Protein AF-A0A9E0QH16-F1 (afdb_monomer_lite)

Structure (mmCIF, N/CA/C/O backbone):
data_AF-A0A9E0QH16-F1
#
_entry.id   AF-A0A9E0QH16-F1
#
loop_
_atom_site.group_PDB
_atom_site.id
_atom_site.type_symbol
_atom_site.label_atom_id
_atom_site.label_alt_id
_atom_site.label_comp_id
_atom_site.label_asym_id
_atom_site.label_entity_id
_atom_site.label_seq_id
_atom_site.pdbx_PDB_ins_code
_atom_site.Cartn_x
_atom_site.Cartn_y
_atom_site.Cartn_z
_atom_site.occupancy
_atom_site.B_iso_or_equiv
_atom_site.auth_seq_id
_atom_site.auth_comp_id
_atom_site.auth_asym_id
_atom_site.auth_atom_id
_atom_site.pdbx_PDB_model_num
ATOM 1 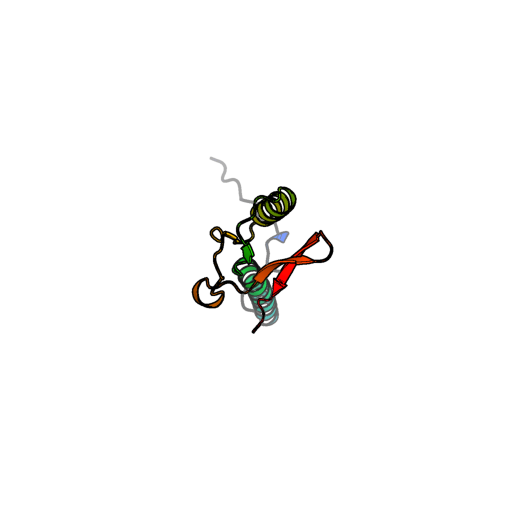N N . MET A 1 1 ? 4.484 6.771 57.429 1.00 39.62 1 MET A N 1
ATOM 2 C CA . MET A 1 1 ? 3.990 6.221 56.143 1.00 39.62 1 MET A CA 1
ATOM 3 C C . MET A 1 1 ? 2.753 7.008 55.699 1.00 39.62 1 MET A C 1
ATOM 5 O O . MET A 1 1 ? 1.636 6.627 56.026 1.00 39.62 1 MET A O 1
ATOM 9 N N . SER A 1 2 ? 2.932 8.158 55.038 1.00 44.12 2 SER A N 1
ATOM 10 C CA . SER A 1 2 ? 1.809 9.008 54.602 1.00 44.12 2 SER A CA 1
ATOM 11 C C . SER A 1 2 ? 1.198 8.452 53.312 1.00 44.12 2 SER A C 1
ATOM 13 O O . SER A 1 2 ? 1.868 8.384 52.280 1.00 44.12 2 SER A O 1
ATOM 15 N N . ARG A 1 3 ? -0.067 8.014 53.370 1.00 56.41 3 ARG A N 1
ATOM 16 C CA . ARG A 1 3 ? -0.838 7.569 52.201 1.00 56.41 3 ARG A CA 1
ATOM 17 C C . ARG A 1 3 ? -1.165 8.794 51.341 1.00 56.41 3 ARG A C 1
ATOM 19 O O . ARG A 1 3 ? -2.153 9.479 51.591 1.00 56.41 3 ARG A O 1
ATOM 26 N N . LYS A 1 4 ? -0.341 9.078 50.328 1.00 53.56 4 LYS A N 1
ATOM 27 C CA . LYS A 1 4 ? -0.650 10.090 49.306 1.00 53.56 4 LYS A CA 1
ATOM 28 C C . LYS A 1 4 ? -1.952 9.688 48.594 1.00 53.56 4 LYS A C 1
ATOM 30 O O . LYS A 1 4 ? -1.975 8.703 47.858 1.00 53.56 4 LYS A O 1
ATOM 35 N N . LYS A 1 5 ? -3.046 10.425 48.832 1.00 58.88 5 LYS A N 1
ATOM 36 C CA . LYS A 1 5 ? -4.290 10.313 48.053 1.00 58.88 5 LYS A CA 1
ATOM 37 C C . LYS A 1 5 ? -3.952 10.630 46.593 1.00 58.88 5 LYS A C 1
ATOM 39 O O . LYS A 1 5 ? -3.499 11.731 46.300 1.00 58.88 5 LYS A O 1
ATOM 44 N N . LYS A 1 6 ? -4.147 9.663 45.689 1.00 58.56 6 LYS A N 1
ATOM 45 C CA . LYS A 1 6 ? -4.077 9.902 44.242 1.00 58.56 6 LYS A CA 1
ATOM 46 C C . LYS A 1 6 ? -5.184 10.895 43.893 1.00 58.56 6 LYS A C 1
ATOM 48 O O . LYS A 1 6 ? -6.360 10.555 44.007 1.00 58.56 6 LYS A O 1
ATOM 53 N N . ILE A 1 7 ? -4.810 12.116 43.526 1.00 58.12 7 ILE A N 1
ATOM 54 C CA . ILE A 1 7 ? -5.737 13.095 42.962 1.00 58.12 7 ILE A CA 1
ATOM 55 C C . ILE A 1 7 ? -6.145 12.517 41.605 1.00 58.12 7 ILE A C 1
ATOM 57 O O . ILE A 1 7 ? -5.331 12.458 40.687 1.00 58.12 7 ILE A O 1
ATOM 61 N N . LYS A 1 8 ? -7.359 11.965 41.515 1.00 56.44 8 LYS A N 1
ATOM 62 C CA . LYS A 1 8 ? -7.960 11.618 40.226 1.00 56.44 8 LYS A CA 1
ATOM 63 C C . LYS A 1 8 ? -8.305 12.937 39.554 1.00 56.44 8 LYS A C 1
ATOM 65 O O . LYS A 1 8 ? -9.086 13.705 40.107 1.00 56.44 8 LYS A O 1
ATOM 70 N N . ASP A 1 9 ? -7.681 13.185 38.413 1.00 56.00 9 ASP A N 1
ATOM 71 C CA . ASP A 1 9 ? -7.952 14.351 37.587 1.00 56.00 9 ASP A CA 1
ATOM 72 C C . ASP A 1 9 ? -9.458 14.384 37.244 1.00 56.00 9 ASP A C 1
ATOM 74 O O . ASP A 1 9 ? -9.979 13.405 36.693 1.00 56.00 9 ASP A O 1
ATOM 78 N N . PRO A 1 10 ? -10.197 15.439 37.635 1.00 55.84 10 PRO A N 1
ATOM 79 C CA . PRO A 1 10 ? -11.637 15.528 37.408 1.00 55.84 10 PRO A CA 1
ATOM 80 C C . PRO A 1 10 ? -11.995 15.601 35.917 1.00 55.84 10 PRO A C 1
ATOM 82 O O . PRO A 1 10 ? -13.135 15.309 35.572 1.00 55.84 10 PRO A O 1
ATOM 85 N N . SER A 1 11 ? -11.032 15.892 35.033 1.00 58.38 11 SER A N 1
ATOM 86 C CA . SER A 1 11 ? -11.214 15.827 33.575 1.00 58.38 11 SER A CA 1
ATOM 87 C C . SER A 1 11 ? -11.361 14.398 33.027 1.00 58.38 11 SER A C 1
ATOM 89 O O . SER A 1 11 ? -11.812 14.213 31.900 1.00 58.38 11 SER A O 1
ATOM 91 N N . ILE A 1 12 ? -11.026 13.377 33.827 1.00 55.75 12 ILE A N 1
ATOM 92 C CA . ILE A 1 12 ? -11.168 11.953 33.478 1.00 55.75 12 ILE A CA 1
ATOM 93 C C . ILE A 1 12 ? -12.514 11.390 33.979 1.00 55.75 12 ILE A C 1
ATOM 95 O O . ILE A 1 12 ? -12.809 10.204 33.810 1.00 55.75 12 ILE A O 1
ATOM 99 N N . GLN A 1 13 ? -13.357 12.210 34.618 1.00 55.38 13 GLN A N 1
ATOM 100 C CA . GLN A 1 13 ? -14.725 11.795 34.911 1.00 55.38 13 GLN A CA 1
ATOM 101 C C . GLN A 1 13 ? -15.531 11.850 33.610 1.00 55.38 13 GLN A C 1
ATOM 103 O O . GLN A 1 13 ? -15.605 12.915 32.995 1.00 55.38 13 GLN A O 1
ATOM 108 N N . PRO A 1 14 ? -16.130 10.735 33.158 1.00 55.47 14 PRO A N 1
ATOM 109 C CA . PRO A 1 14 ? -17.035 10.800 32.025 1.00 55.47 14 PRO A CA 1
ATOM 110 C C . PRO A 1 14 ? -18.165 11.777 32.381 1.00 55.47 14 PRO A C 1
ATOM 112 O O . PRO A 1 14 ? -18.838 11.602 33.396 1.00 55.47 14 PRO A O 1
ATOM 115 N N . MET A 1 15 ? -18.351 12.813 31.552 1.00 57.94 15 MET A N 1
ATOM 116 C CA . MET A 1 15 ? -19.400 13.844 31.697 1.00 57.94 15 MET A CA 1
ATOM 117 C C . MET A 1 15 ? -20.815 13.250 31.773 1.00 57.94 15 MET A C 1
ATOM 119 O O . MET A 1 15 ? -21.755 13.919 32.191 1.00 57.94 15 MET A O 1
ATOM 123 N N . PHE A 1 16 ? -20.959 11.977 31.401 1.00 55.94 16 PHE A N 1
ATOM 124 C CA . PHE A 1 16 ? -22.187 11.213 31.487 1.00 55.94 16 PHE A CA 1
ATOM 125 C C . PHE A 1 16 ? -21.975 9.921 32.288 1.00 55.94 16 PHE A C 1
ATOM 127 O O . PHE A 1 16 ? -20.902 9.312 32.207 1.00 55.94 16 PHE A O 1
ATOM 134 N N . PRO A 1 17 ? -22.990 9.464 33.044 1.00 57.69 17 PRO A N 1
ATOM 135 C CA . PRO A 1 17 ? -22.894 8.222 33.794 1.00 57.69 17 PRO A CA 1
ATOM 136 C C . PRO A 1 17 ? -22.582 7.044 32.866 1.00 57.69 17 PRO A C 1
ATOM 138 O O . PRO A 1 17 ? -23.124 6.931 31.766 1.00 57.69 17 PRO A O 1
ATOM 141 N N . ILE A 1 18 ? -21.700 6.151 33.320 1.00 55.38 18 ILE A N 1
ATOM 142 C CA . ILE A 1 18 ? -21.323 4.937 32.589 1.00 55.38 18 ILE A CA 1
ATOM 143 C C . ILE A 1 18 ? -22.599 4.130 32.315 1.00 55.38 18 ILE A C 1
ATOM 145 O O . ILE A 1 18 ? -23.207 3.600 33.240 1.00 55.38 18 ILE A O 1
ATOM 149 N N . GLY A 1 19 ? -22.998 4.043 31.043 1.00 56.41 19 GLY A N 1
ATOM 150 C CA . GLY A 1 19 ? -24.196 3.317 30.613 1.00 56.41 19 GLY A CA 1
ATOM 151 C C . GLY A 1 19 ? -25.430 4.173 30.313 1.00 56.41 19 GLY A C 1
ATOM 152 O O . GLY A 1 19 ? -26.462 3.581 30.010 1.00 56.41 19 GLY A O 1
ATOM 153 N N . SER A 1 20 ? -25.339 5.509 30.356 1.00 60.44 20 SER A N 1
ATOM 154 C CA . SER A 1 20 ? -26.382 6.394 29.814 1.00 60.44 20 SER A CA 1
ATOM 155 C C . SER A 1 20 ? -26.510 6.252 28.295 1.00 60.44 20 SER A C 1
ATOM 157 O O . SER A 1 20 ? -25.530 5.926 27.621 1.00 60.44 20 SER A O 1
ATOM 159 N N . ASP A 1 21 ? -27.690 6.538 27.744 1.00 61.69 21 ASP A N 1
ATOM 160 C CA . ASP A 1 21 ? -27.934 6.444 26.297 1.00 61.69 21 ASP A CA 1
ATOM 161 C C . ASP A 1 21 ? -27.006 7.379 25.503 1.00 61.69 21 ASP A C 1
ATOM 163 O O . ASP A 1 21 ? -26.347 6.942 24.561 1.00 61.69 21 ASP A O 1
ATOM 167 N N . ALA A 1 22 ? -26.791 8.608 25.990 1.00 59.09 22 ALA A N 1
ATOM 168 C CA . ALA A 1 22 ? -25.806 9.538 25.427 1.00 59.09 22 ALA A CA 1
ATOM 169 C C . ALA A 1 22 ? -24.358 8.996 25.471 1.00 59.09 22 ALA A C 1
ATOM 171 O O . ALA A 1 22 ? -23.586 9.199 24.536 1.00 59.09 22 ALA A O 1
ATOM 172 N N . GLY A 1 23 ? -23.979 8.268 26.529 1.00 62.12 23 GLY A N 1
ATOM 173 C CA . GLY A 1 23 ? -22.664 7.628 26.638 1.00 62.12 23 GLY A CA 1
ATOM 174 C C . GLY A 1 23 ? -22.517 6.353 25.794 1.00 62.12 23 GLY A C 1
ATOM 175 O O . GLY A 1 23 ? -21.392 5.954 25.481 1.00 62.12 23 GLY A O 1
ATOM 176 N N . ARG A 1 24 ? -23.625 5.697 25.422 1.00 61.78 24 ARG A N 1
ATOM 177 C CA . ARG A 1 24 ? -23.639 4.559 24.486 1.00 61.78 24 ARG A CA 1
ATOM 178 C C . ARG A 1 24 ? -23.483 5.034 23.047 1.00 61.78 24 ARG A C 1
ATOM 180 O O . ARG A 1 24 ? -22.603 4.526 22.359 1.00 61.78 24 ARG A O 1
ATOM 187 N N . GLU A 1 25 ? -24.232 6.056 22.641 1.00 62.88 25 GLU A N 1
ATOM 188 C CA . GLU A 1 25 ? -24.127 6.640 21.298 1.00 62.88 25 GLU A CA 1
ATOM 189 C C . GLU A 1 25 ? -22.727 7.198 21.008 1.00 62.88 25 GLU A C 1
ATOM 191 O O . GLU A 1 25 ? -22.183 6.989 19.924 1.00 62.88 25 GLU A O 1
ATOM 196 N N . ASP A 1 26 ? -22.108 7.884 21.975 1.00 71.25 26 ASP A N 1
ATOM 197 C CA . ASP A 1 26 ? -20.749 8.415 21.813 1.00 71.25 26 ASP A CA 1
ATOM 198 C C . ASP A 1 26 ? -19.713 7.284 21.671 1.00 71.25 26 ASP A C 1
ATOM 200 O O . ASP A 1 26 ? -18.832 7.318 20.810 1.00 71.25 26 ASP A O 1
ATOM 204 N N . ARG A 1 27 ? -19.880 6.196 22.436 1.00 75.56 27 ARG A N 1
ATOM 205 C CA . ARG A 1 27 ? -19.049 4.989 22.307 1.00 75.56 27 ARG A CA 1
ATOM 206 C C . ARG A 1 27 ? -19.229 4.281 20.971 1.00 75.56 27 ARG A C 1
ATOM 208 O O . ARG A 1 27 ? -18.242 3.791 20.425 1.00 75.56 27 ARG A O 1
ATOM 215 N N . GLU A 1 28 ? -20.447 4.201 20.452 1.00 81.69 28 GLU A N 1
ATOM 216 C CA . GLU A 1 28 ? -20.725 3.613 19.140 1.00 81.69 28 GLU A CA 1
ATOM 217 C C . GLU A 1 28 ? -20.107 4.445 18.016 1.00 81.69 28 GLU A C 1
ATOM 219 O O . GLU A 1 28 ? -19.421 3.892 17.157 1.00 81.69 28 GLU A O 1
ATOM 224 N N . LYS A 1 29 ? -20.237 5.777 18.072 1.00 81.38 29 LYS A N 1
ATOM 225 C CA . LYS A 1 29 ? -19.587 6.696 17.122 1.00 81.38 29 LYS A CA 1
ATOM 226 C C . LYS A 1 29 ? -18.065 6.566 17.156 1.00 81.38 29 LYS A C 1
ATOM 228 O O . LYS A 1 29 ? -17.431 6.498 16.102 1.00 81.38 29 LYS A O 1
ATOM 233 N N . LEU A 1 30 ? -17.472 6.487 18.349 1.00 76.31 30 LEU A N 1
ATOM 234 C CA . LEU A 1 30 ? -16.033 6.268 18.513 1.00 76.31 30 LEU A CA 1
ATOM 235 C C . LEU A 1 30 ? -15.593 4.912 17.948 1.00 76.31 30 LEU A C 1
ATOM 237 O O . LEU A 1 30 ? -14.604 4.854 17.222 1.00 76.31 30 LEU A O 1
ATOM 241 N N . ARG A 1 31 ? -16.337 3.832 18.224 1.00 82.44 31 ARG A N 1
ATOM 242 C CA . ARG A 1 31 ? -16.054 2.498 17.668 1.00 82.44 31 ARG A CA 1
ATOM 243 C C . ARG A 1 31 ? -16.136 2.482 16.148 1.00 82.44 31 ARG A C 1
ATOM 245 O O . ARG A 1 31 ? -15.209 1.990 15.520 1.00 82.44 31 ARG A O 1
ATOM 252 N N . ALA A 1 32 ? -17.184 3.062 15.567 1.00 85.06 32 ALA A N 1
ATOM 253 C CA . ALA A 1 32 ? -17.339 3.151 14.118 1.00 85.06 32 ALA A CA 1
ATOM 254 C C . ALA A 1 32 ? -16.195 3.950 13.475 1.00 85.06 32 ALA A C 1
ATOM 256 O O . ALA A 1 32 ? -15.709 3.599 12.403 1.00 85.06 32 ALA A O 1
ATOM 257 N N . ARG A 1 33 ? -15.719 5.012 14.139 1.00 78.81 33 ARG A N 1
ATOM 258 C CA . ARG A 1 33 ? -14.556 5.778 13.677 1.00 78.81 33 ARG A CA 1
ATOM 259 C C . ARG A 1 33 ? -13.269 4.952 13.712 1.00 78.81 33 ARG A C 1
ATOM 261 O O . ARG A 1 33 ? -12.508 5.019 12.756 1.00 78.81 33 ARG A O 1
ATOM 268 N N . ILE A 1 34 ? -13.034 4.194 14.785 1.00 79.50 34 ILE A N 1
ATOM 269 C CA . ILE A 1 34 ? -11.866 3.305 14.905 1.00 79.50 34 ILE A CA 1
ATOM 270 C C . ILE A 1 34 ? -11.925 2.207 13.840 1.00 79.50 34 ILE A C 1
ATOM 272 O O . ILE A 1 34 ? -10.948 2.020 13.129 1.00 79.50 34 ILE A O 1
ATOM 276 N N . GLN A 1 35 ? -13.082 1.565 13.657 1.00 83.94 35 GLN A N 1
ATOM 277 C CA . GLN A 1 35 ? -13.272 0.531 12.636 1.00 83.94 35 GLN A CA 1
ATOM 278 C C . GLN A 1 35 ? -12.958 1.041 11.231 1.00 83.94 35 GLN A C 1
ATOM 280 O O . GLN A 1 35 ? -12.217 0.385 10.514 1.00 83.94 35 GLN A O 1
ATOM 285 N N . LYS A 1 36 ? -13.431 2.238 10.862 1.00 82.94 36 LYS A N 1
ATOM 286 C CA . LYS A 1 36 ? -13.089 2.844 9.564 1.00 82.94 36 LYS A CA 1
ATOM 287 C C . LYS A 1 36 ? -11.585 3.063 9.392 1.00 82.94 36 LYS A C 1
ATOM 289 O O . LYS A 1 36 ? -11.044 2.810 8.324 1.00 82.94 36 LYS A O 1
ATOM 294 N N . ILE A 1 37 ? -10.903 3.523 10.442 1.00 79.12 37 ILE A N 1
ATOM 295 C CA . ILE A 1 37 ? -9.447 3.723 10.407 1.00 79.12 37 ILE A CA 1
ATOM 296 C C . ILE A 1 37 ? -8.725 2.379 10.248 1.00 79.12 37 ILE A C 1
ATOM 298 O O . ILE A 1 37 ? -7.784 2.283 9.461 1.00 79.12 37 ILE A O 1
ATOM 302 N N . ASP A 1 38 ? -9.169 1.352 10.971 1.00 79.25 38 ASP A N 1
ATOM 303 C CA . ASP A 1 38 ? -8.603 0.006 10.887 1.00 79.25 38 ASP A CA 1
ATOM 304 C C . ASP A 1 38 ? -8.841 -0.609 9.499 1.00 79.25 38 ASP A C 1
ATOM 306 O O . ASP A 1 38 ? -7.924 -1.194 8.922 1.00 79.25 38 ASP A O 1
ATOM 310 N N . GLU A 1 39 ? -10.029 -0.420 8.921 1.00 80.12 39 GLU A N 1
ATOM 311 C CA . GLU A 1 39 ? -10.357 -0.823 7.550 1.00 80.12 39 GLU A CA 1
ATOM 312 C C . GLU A 1 39 ? -9.411 -0.153 6.543 1.00 80.12 39 GLU A C 1
ATOM 314 O O . GLU A 1 39 ? -8.741 -0.851 5.778 1.00 80.12 39 GLU A O 1
ATOM 319 N N . ASP A 1 40 ? -9.250 1.171 6.604 1.00 75.94 40 ASP A N 1
ATOM 320 C CA . ASP A 1 40 ? -8.357 1.937 5.720 1.00 75.94 40 ASP A CA 1
ATOM 321 C C . ASP A 1 40 ? -6.866 1.585 5.891 1.00 75.94 40 ASP A C 1
ATOM 323 O O . ASP A 1 40 ? -6.056 1.757 4.969 1.00 75.94 40 ASP A O 1
ATOM 327 N N . ALA A 1 41 ? -6.465 1.136 7.082 1.00 74.44 41 ALA A N 1
ATOM 328 C CA . ALA A 1 41 ? -5.109 0.671 7.368 1.00 74.44 41 ALA A CA 1
ATOM 329 C C . ALA A 1 41 ? -4.880 -0.781 6.912 1.00 74.44 41 ALA A C 1
ATOM 331 O O . ALA A 1 41 ? -3.768 -1.143 6.521 1.00 74.44 41 ALA A O 1
ATOM 332 N N . SER A 1 42 ? -5.926 -1.610 6.936 1.00 81.38 42 SER A N 1
ATOM 333 C CA . SER A 1 42 ? -5.865 -3.020 6.540 1.00 81.38 42 SER A CA 1
ATOM 334 C C . SER A 1 42 ? -5.735 -3.223 5.028 1.00 81.38 42 SER A C 1
ATOM 336 O O . SER A 1 42 ? -5.218 -4.256 4.594 1.00 81.38 42 SER A O 1
ATOM 338 N N . GLN A 1 43 ? -6.145 -2.233 4.228 1.00 85.81 43 GLN A N 1
ATOM 339 C CA . GLN A 1 43 ? -6.055 -2.275 2.770 1.00 85.81 43 GLN A CA 1
ATOM 340 C C . GLN A 1 43 ? -4.608 -2.475 2.305 1.00 85.81 43 GLN A C 1
ATOM 342 O O . GLN A 1 43 ? -3.690 -1.743 2.690 1.00 85.81 43 GLN A O 1
ATOM 347 N N . LYS A 1 44 ? -4.411 -3.480 1.449 1.00 90.44 44 LYS A N 1
ATOM 348 C CA . LYS A 1 44 ? -3.115 -3.795 0.847 1.00 90.44 44 LYS A CA 1
ATOM 349 C C . LYS A 1 44 ? -2.981 -3.104 -0.503 1.00 90.44 44 LYS A C 1
ATOM 351 O O . LYS A 1 44 ? -3.879 -3.184 -1.342 1.00 90.44 44 LYS A O 1
ATOM 356 N N . ILE A 1 45 ? -1.832 -2.468 -0.703 1.00 92.19 45 ILE A N 1
ATOM 357 C CA . ILE A 1 45 ? -1.452 -1.807 -1.948 1.00 92.19 45 ILE A CA 1
ATOM 358 C C . ILE A 1 45 ? -0.462 -2.704 -2.685 1.00 92.19 45 ILE A C 1
ATOM 360 O O . ILE A 1 45 ? 0.616 -3.004 -2.166 1.00 92.19 45 ILE A O 1
ATOM 364 N N . PHE A 1 46 ? -0.797 -3.110 -3.903 1.00 93.62 46 PHE A N 1
ATOM 365 C CA . PHE A 1 46 ? 0.150 -3.777 -4.784 1.00 93.62 46 PHE A CA 1
ATOM 366 C C . PHE A 1 46 ? 1.098 -2.757 -5.417 1.00 93.62 46 PHE A C 1
ATOM 368 O O . PHE A 1 46 ? 0.665 -1.744 -5.961 1.00 93.62 46 PHE A O 1
ATOM 375 N N . VAL A 1 47 ? 2.398 -3.024 -5.376 1.00 91.75 47 VAL A N 1
ATOM 376 C CA . VAL A 1 47 ? 3.416 -2.217 -6.050 1.00 91.75 47 VAL A CA 1
ATOM 377 C C . VAL A 1 47 ? 4.141 -3.115 -7.046 1.00 91.75 47 VAL A C 1
ATOM 379 O O . VAL A 1 47 ? 4.826 -4.047 -6.608 1.00 91.75 47 VAL A O 1
ATOM 382 N N . PRO A 1 48 ? 4.031 -2.855 -8.363 1.00 89.38 48 PRO A N 1
ATOM 383 C CA . PRO A 1 48 ? 4.742 -3.652 -9.350 1.00 89.38 48 PRO A CA 1
ATOM 384 C C . PRO A 1 48 ? 6.253 -3.511 -9.166 1.00 89.38 48 PRO A C 1
ATOM 386 O O . PRO A 1 48 ? 6.750 -2.486 -8.686 1.00 89.38 48 PRO A O 1
ATOM 389 N N . PHE A 1 49 ? 6.997 -4.554 -9.531 1.00 87.06 49 PHE A N 1
ATOM 390 C CA . PHE A 1 49 ? 8.450 -4.461 -9.542 1.00 87.06 49 PHE A CA 1
ATOM 391 C C . PHE A 1 49 ? 8.888 -3.414 -10.564 1.00 87.06 49 PHE A C 1
ATOM 393 O O . PHE A 1 49 ? 8.434 -3.422 -11.705 1.00 87.06 49 PHE A O 1
ATOM 400 N N . SER A 1 50 ? 9.808 -2.541 -10.164 1.00 83.31 50 SER A N 1
ATOM 401 C CA . SER A 1 50 ? 10.394 -1.560 -11.065 1.00 83.31 50 SER A CA 1
ATOM 402 C C . SER A 1 50 ? 11.802 -1.177 -10.642 1.00 83.31 50 SER A C 1
ATOM 404 O O . SER A 1 50 ? 12.164 -1.162 -9.457 1.00 83.31 50 SER A O 1
ATOM 406 N N . VAL A 1 51 ? 12.600 -0.856 -11.654 1.00 86.12 51 VAL A N 1
ATOM 407 C CA . VAL A 1 51 ? 13.930 -0.257 -11.522 1.00 86.12 51 VAL A CA 1
ATOM 408 C C . VAL A 1 51 ? 13.871 1.270 -11.441 1.00 86.12 51 VAL A C 1
ATOM 410 O O . VAL A 1 51 ? 14.875 1.882 -11.080 1.00 86.12 51 VAL A O 1
ATOM 413 N N . ASN A 1 52 ? 12.710 1.891 -11.695 1.00 88.94 52 ASN A N 1
ATOM 414 C CA . ASN A 1 52 ? 12.544 3.333 -11.553 1.00 88.94 52 ASN A CA 1
ATOM 415 C C . ASN A 1 52 ? 12.716 3.751 -10.077 1.00 88.94 52 ASN A C 1
ATOM 417 O O . ASN A 1 52 ? 12.049 3.253 -9.161 1.00 88.94 52 ASN A O 1
ATOM 421 N N . MET A 1 53 ? 13.636 4.687 -9.842 1.00 89.06 53 MET A N 1
ATOM 422 C CA . MET A 1 53 ? 13.931 5.224 -8.515 1.00 89.06 53 MET A CA 1
ATOM 423 C C . MET A 1 53 ? 12.758 6.012 -7.929 1.00 89.06 53 MET A C 1
ATOM 425 O O . MET A 1 53 ? 12.599 6.050 -6.708 1.00 89.06 53 MET A O 1
ATOM 429 N N . GLU A 1 54 ? 11.928 6.625 -8.765 1.00 89.88 54 GLU A N 1
ATOM 430 C CA . GLU A 1 54 ? 10.759 7.394 -8.333 1.00 89.88 54 GLU A CA 1
ATOM 431 C C . GLU A 1 54 ? 9.671 6.484 -7.769 1.00 89.88 54 GLU A C 1
ATOM 433 O O . GLU A 1 54 ? 9.181 6.720 -6.662 1.00 89.88 54 GLU A O 1
ATOM 438 N N . GLN A 1 55 ? 9.414 5.356 -8.430 1.00 88.94 55 GLN A N 1
ATOM 439 C CA . GLN A 1 55 ? 8.514 4.325 -7.921 1.00 88.94 55 GLN A CA 1
ATOM 440 C C . GLN A 1 55 ? 8.989 3.767 -6.580 1.00 88.94 55 GLN A C 1
ATOM 442 O O . GLN A 1 55 ? 8.201 3.576 -5.652 1.00 88.94 55 GLN A O 1
ATOM 447 N N . ARG A 1 56 ? 10.303 3.542 -6.440 1.00 88.81 56 ARG A N 1
ATOM 448 C CA . ARG A 1 56 ? 10.898 3.100 -5.171 1.00 88.81 56 ARG 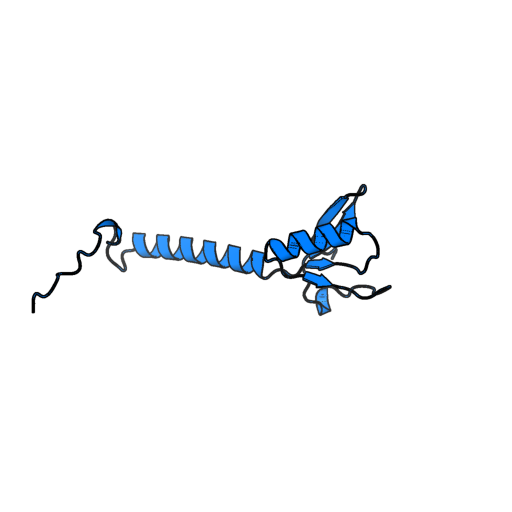A CA 1
ATOM 449 C C . ARG A 1 56 ? 10.702 4.134 -4.067 1.00 88.81 56 ARG A C 1
ATOM 451 O O . ARG A 1 56 ? 10.340 3.759 -2.953 1.00 88.81 56 ARG A O 1
ATOM 458 N N . LYS A 1 57 ? 10.893 5.424 -4.361 1.00 91.25 57 LYS A N 1
ATOM 459 C CA . LYS A 1 57 ? 10.622 6.512 -3.407 1.00 91.25 57 LYS A CA 1
ATOM 460 C C . LYS A 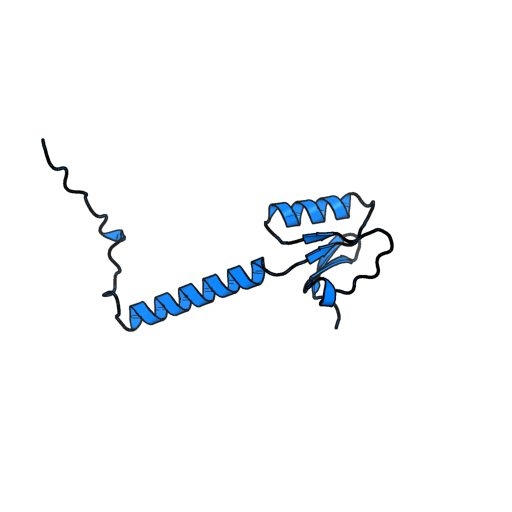1 57 ? 9.148 6.541 -3.000 1.00 91.25 57 LYS A C 1
ATOM 462 O O . LYS A 1 57 ? 8.866 6.655 -1.808 1.00 91.25 57 LYS A O 1
ATOM 467 N N . ALA A 1 58 ? 8.225 6.380 -3.948 1.00 91.00 58 ALA A N 1
ATOM 468 C CA . ALA A 1 58 ? 6.791 6.313 -3.668 1.00 91.00 58 ALA A CA 1
ATOM 469 C C . ALA A 1 58 ? 6.445 5.120 -2.760 1.00 91.00 58 ALA A C 1
ATOM 471 O O . ALA A 1 58 ? 5.793 5.292 -1.730 1.00 91.00 58 ALA A O 1
ATOM 472 N N . ALA A 1 59 ? 6.973 3.932 -3.062 1.00 90.56 59 ALA A N 1
ATOM 473 C CA . ALA A 1 59 ? 6.780 2.739 -2.240 1.00 90.56 59 ALA A CA 1
ATOM 474 C C . ALA A 1 59 ? 7.341 2.905 -0.815 1.00 90.56 59 ALA A C 1
ATOM 476 O O . ALA A 1 59 ? 6.692 2.529 0.161 1.00 90.56 59 ALA A O 1
ATOM 477 N N . ILE A 1 60 ? 8.527 3.505 -0.665 1.00 90.94 60 ILE A N 1
ATOM 478 C CA . ILE A 1 60 ? 9.121 3.792 0.651 1.00 90.94 60 ILE A CA 1
ATOM 479 C C . ILE A 1 60 ? 8.258 4.788 1.432 1.00 90.94 60 ILE A C 1
ATOM 481 O O . ILE A 1 60 ? 8.002 4.575 2.618 1.00 90.94 60 ILE A O 1
ATOM 485 N N . LYS A 1 61 ? 7.768 5.846 0.774 1.00 91.50 61 LYS A N 1
ATOM 486 C CA . LYS A 1 61 ? 6.877 6.839 1.389 1.00 91.50 61 LYS A CA 1
ATOM 487 C C . LYS A 1 61 ? 5.604 6.177 1.917 1.00 91.50 61 LYS A C 1
ATOM 489 O O . LYS A 1 61 ? 5.253 6.389 3.074 1.00 91.50 61 LYS A O 1
ATOM 494 N N . LEU A 1 62 ? 4.983 5.300 1.132 1.00 90.19 62 LEU A N 1
ATOM 495 C CA . LEU A 1 62 ? 3.811 4.535 1.562 1.00 90.19 62 LEU A CA 1
ATOM 496 C C . LEU A 1 62 ? 4.112 3.636 2.779 1.00 90.19 62 LEU A C 1
ATOM 498 O O . LEU A 1 62 ? 3.334 3.623 3.732 1.00 90.19 62 LEU A O 1
ATOM 502 N N . ARG A 1 63 ? 5.273 2.961 2.822 1.00 88.69 63 ARG A N 1
ATOM 503 C CA . ARG A 1 63 ? 5.679 2.170 4.005 1.00 88.69 63 ARG A CA 1
ATOM 504 C C . ARG A 1 63 ? 5.888 3.040 5.240 1.00 88.69 63 ARG A C 1
ATOM 506 O O . ARG A 1 63 ? 5.461 2.660 6.324 1.00 88.69 63 ARG A O 1
ATOM 513 N N . SER A 1 64 ? 6.505 4.213 5.088 1.00 89.19 64 SER A N 1
ATOM 514 C CA . SER A 1 64 ? 6.710 5.145 6.209 1.00 89.19 64 SER A CA 1
ATOM 515 C C . SER A 1 64 ? 5.402 5.688 6.792 1.00 89.19 64 SER A C 1
ATOM 517 O O . SER A 1 64 ? 5.355 6.038 7.965 1.00 89.19 64 SER A O 1
ATOM 519 N N . GLN A 1 65 ? 4.327 5.702 5.999 1.00 87.62 65 GLN A N 1
ATOM 520 C CA . GLN A 1 65 ? 2.978 6.065 6.437 1.00 87.62 65 GLN A CA 1
ATOM 521 C C . GLN A 1 65 ? 2.232 4.902 7.114 1.00 87.62 65 GLN A C 1
ATOM 523 O O . GLN A 1 65 ? 1.074 5.061 7.491 1.00 87.62 65 GLN A O 1
ATOM 528 N N . GLY A 1 66 ? 2.867 3.732 7.256 1.00 85.31 66 GLY A N 1
ATOM 529 C CA . GLY A 1 66 ? 2.261 2.542 7.852 1.00 85.31 66 GLY A CA 1
ATOM 530 C C . GLY A 1 66 ? 1.298 1.798 6.924 1.00 85.31 66 GLY A C 1
ATOM 531 O O . GLY A 1 66 ? 0.510 0.989 7.403 1.00 85.31 66 GLY A O 1
ATOM 532 N N . LYS A 1 67 ? 1.328 2.060 5.608 1.00 87.75 67 LYS A N 1
ATOM 533 C CA . LYS A 1 67 ? 0.493 1.334 4.642 1.00 87.75 67 LYS A CA 1
ATOM 534 C C . LYS A 1 67 ? 1.067 -0.054 4.356 1.00 87.75 67 LYS A C 1
ATOM 536 O O . LYS A 1 67 ? 2.280 -0.224 4.215 1.00 87.75 67 LYS A O 1
ATOM 541 N N . ASN A 1 68 ? 0.178 -1.034 4.215 1.00 89.69 68 ASN A N 1
ATOM 542 C CA . ASN A 1 68 ? 0.543 -2.400 3.860 1.00 89.69 68 ASN A CA 1
ATOM 543 C C . ASN A 1 68 ? 0.813 -2.499 2.359 1.00 89.69 68 ASN A C 1
ATOM 545 O O . ASN A 1 68 ? -0.073 -2.247 1.545 1.00 89.69 68 ASN A O 1
ATOM 549 N N . ILE A 1 69 ? 2.037 -2.879 1.991 1.00 91.44 69 ILE A N 1
ATOM 550 C CA . ILE A 1 69 ? 2.460 -2.965 0.591 1.00 91.44 69 ILE A CA 1
ATOM 551 C C . ILE A 1 69 ? 2.875 -4.386 0.248 1.00 91.44 69 ILE A C 1
ATOM 553 O O . ILE A 1 69 ? 3.700 -4.979 0.944 1.00 91.44 69 ILE A O 1
ATOM 557 N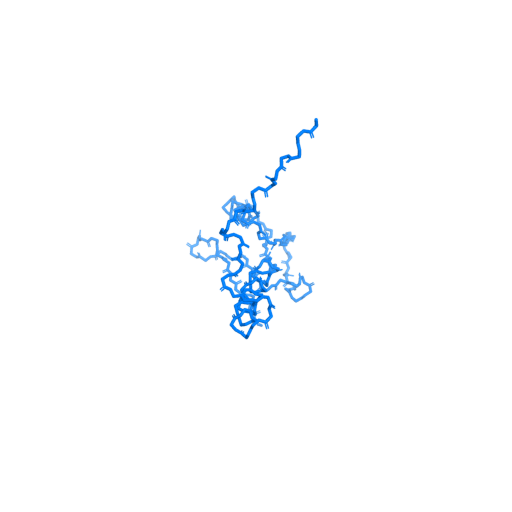 N . VAL A 1 70 ? 2.372 -4.878 -0.879 1.00 91.06 70 VAL A N 1
ATOM 558 C CA . VAL A 1 70 ? 2.803 -6.122 -1.513 1.00 91.06 70 VAL A CA 1
ATOM 559 C C . VAL A 1 70 ? 3.638 -5.762 -2.734 1.00 91.06 70 VAL A C 1
ATOM 561 O O . VAL A 1 70 ? 3.149 -5.121 -3.657 1.00 91.06 70 VAL A O 1
ATOM 564 N N . SER A 1 71 ? 4.916 -6.134 -2.727 1.00 90.00 71 SER A N 1
ATOM 565 C CA . SER A 1 71 ? 5.799 -5.922 -3.876 1.00 90.00 71 SER A CA 1
ATOM 566 C C . SER A 1 71 ? 5.694 -7.101 -4.836 1.00 90.00 71 SER A C 1
ATOM 568 O O . SER A 1 71 ? 5.828 -8.246 -4.409 1.00 90.00 71 SER A O 1
ATOM 570 N N . GLY A 1 72 ? 5.461 -6.811 -6.114 1.00 88.50 72 GLY A N 1
ATOM 571 C CA . GLY A 1 72 ? 5.473 -7.813 -7.172 1.00 88.50 72 GLY A CA 1
ATOM 572 C C . GLY A 1 72 ? 6.881 -8.243 -7.576 1.00 88.50 72 GLY A C 1
ATOM 573 O O . GLY A 1 72 ? 7.884 -7.646 -7.172 1.00 88.50 72 GLY A O 1
ATOM 574 N N . PHE A 1 73 ? 6.935 -9.271 -8.414 1.00 88.75 73 PHE A N 1
ATOM 575 C CA . PHE A 1 73 ? 8.137 -9.753 -9.083 1.00 88.75 73 PHE A CA 1
ATOM 576 C C . PHE A 1 73 ? 8.283 -9.129 -10.481 1.00 88.75 73 PHE A C 1
ATOM 578 O O . PHE A 1 73 ? 7.305 -8.604 -11.025 1.00 88.75 73 PHE A O 1
ATOM 585 N N . PRO A 1 74 ? 9.492 -9.154 -11.074 1.00 87.56 74 PRO A N 1
ATOM 586 C CA . PRO A 1 74 ? 9.682 -8.760 -12.467 1.00 87.56 74 PRO A CA 1
ATOM 587 C C . PRO A 1 74 ? 8.732 -9.540 -13.384 1.00 87.56 74 PRO A C 1
ATOM 589 O O . PRO A 1 74 ? 8.566 -10.742 -13.195 1.00 87.56 74 PRO A O 1
ATOM 592 N N . GLU A 1 75 ? 8.105 -8.849 -14.341 1.00 84.19 75 GLU A N 1
ATOM 593 C CA . GLU A 1 75 ? 7.184 -9.429 -15.343 1.00 84.19 75 GLU A CA 1
ATOM 594 C C . GLU A 1 75 ? 5.943 -10.138 -14.768 1.00 84.19 75 GLU A C 1
ATOM 596 O O . GLU A 1 75 ? 5.186 -10.779 -15.496 1.00 84.19 75 GLU A O 1
ATOM 601 N N . GLN A 1 76 ? 5.683 -9.997 -13.467 1.00 84.81 76 GLN A N 1
ATOM 602 C CA . GLN A 1 76 ? 4.499 -10.572 -12.852 1.00 84.81 76 GLN A CA 1
ATOM 603 C C . GLN A 1 76 ? 3.241 -9.847 -13.335 1.00 84.81 76 GLN A C 1
ATOM 605 O O . GLN A 1 76 ? 3.096 -8.641 -13.137 1.00 84.81 76 GLN A O 1
ATOM 610 N N . VAL A 1 77 ? 2.288 -10.612 -13.868 1.00 84.56 77 VAL A N 1
ATOM 611 C CA . VAL A 1 77 ? 0.903 -10.162 -14.026 1.00 84.56 77 VAL A CA 1
ATOM 612 C C . VAL A 1 77 ? 0.198 -10.345 -12.675 1.00 84.56 77 VAL A C 1
ATOM 614 O O . VAL A 1 77 ? 0.095 -11.476 -12.194 1.00 84.56 77 VAL A O 1
ATOM 617 N N . PRO A 1 78 ? -0.223 -9.267 -11.992 1.00 84.06 78 PRO A N 1
ATOM 618 C CA . PRO A 1 78 ? -0.805 -9.382 -10.662 1.00 84.06 78 PRO A CA 1
ATOM 619 C C . PRO A 1 78 ? -2.230 -9.941 -10.709 1.00 84.06 78 PRO A C 1
ATOM 621 O O . PRO A 1 78 ? -3.136 -9.325 -11.265 1.00 84.06 78 PRO A O 1
ATOM 624 N N . HIS A 1 79 ? -2.455 -11.063 -10.026 1.00 87.81 79 HIS A N 1
ATOM 625 C CA . HIS A 1 79 ? -3.795 -11.506 -9.642 1.00 87.81 79 HIS A CA 1
ATOM 626 C C . HIS A 1 79 ? -4.181 -10.835 -8.317 1.00 87.81 79 HIS A C 1
ATOM 628 O O . HIS A 1 79 ? -3.938 -11.360 -7.231 1.00 87.81 79 HIS A O 1
ATOM 634 N N . PHE A 1 80 ? -4.736 -9.624 -8.399 1.00 86.00 80 PHE A N 1
ATOM 635 C CA . PHE A 1 80 ? -5.018 -8.783 -7.228 1.00 86.00 80 PHE A CA 1
ATOM 636 C C . PHE A 1 80 ? -5.930 -9.449 -6.186 1.00 86.00 80 PHE A C 1
ATOM 638 O O . PHE A 1 80 ? -5.717 -9.260 -4.987 1.00 86.00 80 PHE A O 1
ATOM 645 N N . SER A 1 81 ? -6.888 -10.266 -6.634 1.00 84.06 81 SER A N 1
ATOM 646 C CA . SER A 1 81 ? -7.786 -11.046 -5.774 1.00 84.06 81 SER A CA 1
ATOM 647 C C . SER A 1 81 ? -7.030 -12.069 -4.922 1.00 84.06 81 SER A C 1
ATOM 649 O O . SER A 1 81 ? -7.233 -12.124 -3.711 1.00 84.06 81 SER A O 1
ATOM 651 N N . GLU A 1 82 ? -6.102 -12.821 -5.518 1.00 86.25 82 GLU A N 1
ATOM 652 C CA . GLU A 1 82 ? -5.255 -13.793 -4.813 1.00 86.25 82 GLU A CA 1
ATOM 653 C C . GLU A 1 82 ? -4.292 -13.109 -3.837 1.00 86.25 82 GLU A C 1
ATOM 655 O O . GLU A 1 82 ? -4.033 -13.602 -2.740 1.00 86.25 82 GLU A O 1
ATOM 660 N N . LEU A 1 83 ? -3.795 -11.928 -4.212 1.00 84.44 83 LEU A N 1
ATOM 661 C CA . LEU A 1 83 ? -2.922 -11.112 -3.367 1.00 84.44 83 LEU A CA 1
ATOM 662 C C . LEU A 1 83 ? -3.688 -10.380 -2.249 1.00 84.44 83 LEU A C 1
ATOM 664 O O . LEU A 1 83 ? -3.066 -9.800 -1.350 1.00 84.44 83 LEU A O 1
ATOM 668 N N . GLY A 1 84 ? -5.026 -10.384 -2.293 1.00 85.44 84 GLY A N 1
ATOM 669 C CA . GLY A 1 84 ? -5.884 -9.617 -1.390 1.00 85.44 84 GLY A CA 1
ATOM 670 C C . GLY A 1 84 ? -5.594 -8.116 -1.439 1.00 85.44 84 GLY A C 1
ATOM 671 O O . GLY A 1 84 ? -5.685 -7.437 -0.416 1.00 85.44 84 GLY A O 1
ATOM 672 N N . CYS A 1 85 ? -5.154 -7.618 -2.596 1.00 89.44 85 CYS A N 1
ATOM 673 C CA . CYS A 1 85 ? -4.864 -6.209 -2.814 1.00 89.44 85 CYS A CA 1
ATOM 674 C C . CYS A 1 85 ? -6.109 -5.529 -3.373 1.00 89.44 85 CYS A C 1
ATOM 676 O O . CYS A 1 85 ? -6.632 -5.933 -4.405 1.00 89.44 85 CYS A O 1
ATOM 678 N N . THR A 1 86 ? -6.573 -4.490 -2.687 1.00 89.38 86 THR A N 1
ATOM 679 C CA . THR A 1 86 ? -7.702 -3.656 -3.130 1.00 89.38 86 THR A CA 1
ATOM 680 C C . THR A 1 86 ? -7.227 -2.416 -3.880 1.00 89.38 86 THR A C 1
ATOM 682 O O . THR A 1 86 ? -7.989 -1.790 -4.614 1.00 89.38 86 THR A O 1
ATOM 685 N N . LEU A 1 87 ? -5.955 -2.062 -3.696 1.00 91.62 87 LEU A N 1
ATOM 686 C CA . LEU A 1 87 ? -5.306 -0.904 -4.288 1.00 91.62 87 LEU A CA 1
ATOM 687 C C . LEU A 1 87 ? -4.048 -1.340 -5.039 1.00 91.62 87 LEU A C 1
ATOM 689 O O . LEU A 1 87 ? -3.414 -2.340 -4.691 1.00 91.62 87 LEU A O 1
ATOM 693 N N . TYR A 1 88 ? -3.638 -0.547 -6.019 1.00 92.56 88 TYR A N 1
ATOM 694 C CA . TYR A 1 88 ? -2.374 -0.722 -6.721 1.00 92.56 88 TYR A CA 1
ATOM 695 C C . TYR A 1 88 ? -1.709 0.626 -7.001 1.00 92.56 88 TYR A C 1
ATOM 697 O O . TYR A 1 88 ? -2.372 1.658 -7.099 1.00 92.56 88 TYR A O 1
ATOM 705 N N . LEU A 1 89 ? -0.380 0.624 -7.063 1.00 90.88 89 LEU A N 1
ATOM 706 C CA . LEU A 1 89 ? 0.418 1.779 -7.451 1.00 90.88 89 LEU A CA 1
ATOM 707 C C . LEU A 1 89 ? 0.611 1.761 -8.967 1.00 90.88 89 LEU A C 1
ATOM 709 O O . LEU A 1 89 ? 1.149 0.791 -9.507 1.00 90.88 89 LEU A O 1
ATOM 713 N N . VAL A 1 90 ? 0.208 2.842 -9.623 1.00 90.69 90 VAL A N 1
ATOM 714 C CA . VAL A 1 90 ? 0.306 3.040 -11.069 1.00 90.69 90 VAL A CA 1
ATOM 715 C C . VAL A 1 90 ? 1.067 4.326 -11.367 1.00 90.69 90 VAL A C 1
ATOM 717 O O . VAL A 1 90 ? 1.068 5.256 -10.563 1.00 90.69 90 VAL A O 1
ATOM 720 N N . GLU A 1 91 ? 1.750 4.354 -12.504 1.00 89.00 91 GLU A N 1
ATOM 721 C CA . GLU A 1 91 ? 2.365 5.564 -13.041 1.00 89.00 91 GLU A CA 1
ATOM 722 C C . GLU A 1 91 ? 1.362 6.240 -13.986 1.00 89.00 91 GLU A C 1
ATOM 724 O O . GLU A 1 91 ? 1.006 5.677 -15.020 1.00 89.00 91 GLU A O 1
ATOM 729 N N . GLU A 1 92 ? 0.878 7.425 -13.619 1.00 88.50 92 GLU A N 1
ATOM 730 C CA . GLU A 1 92 ? -0.005 8.263 -14.435 1.00 88.50 92 GLU A CA 1
ATOM 731 C C . GLU A 1 92 ? 0.691 9.612 -14.649 1.00 88.50 92 GLU A C 1
ATOM 733 O O . GLU A 1 92 ? 1.100 10.253 -13.687 1.00 88.50 92 GLU A O 1
ATOM 738 N N . GLU A 1 93 ? 0.867 10.036 -15.905 1.00 84.69 93 GLU A N 1
ATOM 739 C CA . GLU A 1 93 ? 1.482 11.334 -16.258 1.00 84.69 93 GLU A CA 1
ATOM 740 C C . GLU A 1 93 ? 2.898 11.567 -15.675 1.00 84.69 93 GLU A C 1
ATOM 742 O O . GLU A 1 93 ? 3.342 12.703 -15.524 1.00 84.69 93 GLU A O 1
ATOM 747 N N . GLY A 1 94 ? 3.637 10.490 -15.380 1.00 82.50 94 GLY A N 1
ATOM 748 C CA . GLY A 1 94 ? 4.962 10.553 -14.748 1.00 82.50 94 GLY A CA 1
ATOM 749 C C . GLY A 1 94 ? 4.924 10.662 -13.219 1.00 82.50 94 GLY A C 1
ATOM 750 O O . GLY A 1 94 ? 5.969 10.796 -12.586 1.00 82.50 94 GLY A O 1
ATOM 751 N N . GLU A 1 95 ? 3.743 10.576 -12.604 1.00 86.56 95 GLU A N 1
ATOM 752 C CA . GLU A 1 95 ? 3.569 10.516 -11.155 1.00 86.56 95 GLU A CA 1
ATOM 753 C C . GLU A 1 95 ? 3.084 9.134 -10.698 1.00 86.56 95 GLU A C 1
ATOM 755 O O . GLU A 1 95 ? 2.263 8.479 -11.337 1.00 86.56 95 GLU A O 1
ATOM 760 N N . PHE A 1 96 ? 3.577 8.682 -9.542 1.00 89.38 96 PHE A N 1
ATOM 761 C CA . PHE A 1 96 ? 3.167 7.410 -8.946 1.00 89.38 96 PHE A CA 1
ATOM 762 C C . PHE A 1 96 ? 1.966 7.609 -8.024 1.00 89.38 96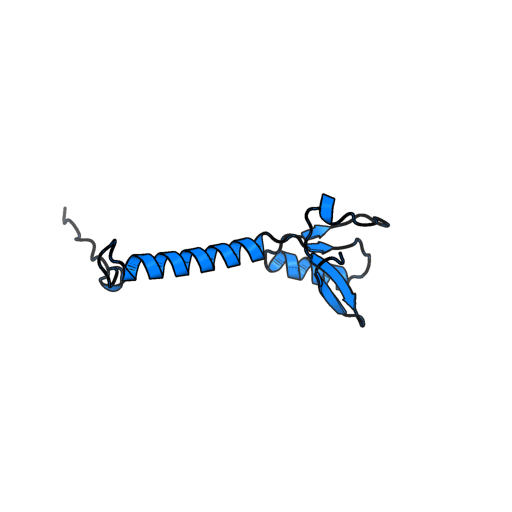 PHE A C 1
ATOM 764 O O . PHE A 1 96 ? 2.109 8.091 -6.895 1.00 89.38 96 PHE A O 1
ATOM 771 N N . VAL A 1 97 ? 0.793 7.193 -8.496 1.00 89.81 97 VAL A N 1
ATOM 772 C CA . VAL A 1 97 ? -0.500 7.372 -7.828 1.00 89.81 97 VAL A CA 1
ATOM 773 C C . VAL A 1 97 ? -1.068 6.026 -7.385 1.00 89.81 97 VAL A C 1
ATOM 775 O O . VAL A 1 97 ? -0.860 4.995 -8.020 1.00 89.81 97 VAL A O 1
ATOM 778 N N . VAL A 1 98 ? -1.786 6.0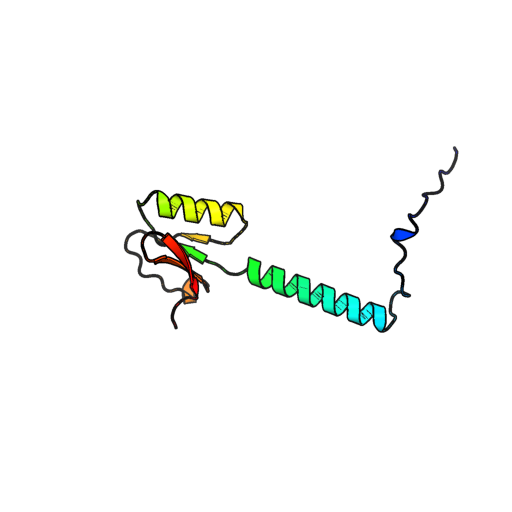17 -6.261 1.00 91.00 98 VAL A N 1
ATOM 779 C CA . VAL A 1 98 ? -2.488 4.820 -5.777 1.00 91.00 98 VAL A CA 1
ATOM 780 C C . VAL A 1 98 ? -3.916 4.845 -6.306 1.00 91.00 98 VAL A C 1
ATOM 782 O O . VAL A 1 98 ? -4.656 5.797 -6.052 1.00 91.00 98 VAL A O 1
ATOM 785 N N . ARG A 1 99 ? -4.311 3.787 -7.012 1.00 91.69 99 ARG A N 1
ATOM 786 C CA . ARG A 1 99 ? -5.648 3.616 -7.586 1.00 91.69 99 ARG A CA 1
ATOM 787 C C . ARG A 1 99 ? -6.321 2.351 -7.046 1.00 91.69 99 ARG A C 1
ATOM 789 O O . ARG A 1 99 ? -5.626 1.420 -6.632 1.00 91.69 99 ARG A O 1
ATOM 796 N N . PRO A 1 100 ? -7.664 2.301 -7.029 1.00 91.00 100 PRO A N 1
ATOM 797 C CA . PRO A 1 100 ? -8.386 1.057 -6.801 1.00 91.00 100 PRO A CA 1
ATOM 798 C C . PRO A 1 100 ? -8.134 0.089 -7.953 1.00 91.00 100 PRO A C 1
ATOM 800 O O . PRO A 1 100 ? -8.053 0.509 -9.105 1.00 91.00 100 PRO A O 1
ATOM 803 N N . VAL A 1 101 ? -7.990 -1.193 -7.629 1.00 87.75 101 VAL A N 1
ATOM 804 C CA . VAL A 1 101 ? -7.806 -2.250 -8.629 1.00 87.75 101 VAL A CA 1
ATOM 805 C C . VAL A 1 101 ? -8.992 -2.251 -9.611 1.00 87.75 101 VAL A C 1
ATOM 807 O O . VAL A 1 101 ? -10.130 -2.163 -9.149 1.00 87.75 101 VAL A O 1
ATOM 810 N N . PRO A 1 102 ? -8.753 -2.318 -10.936 1.00 79.69 102 PRO A N 1
ATOM 811 C CA . PRO A 1 102 ? -9.828 -2.448 -11.918 1.00 79.69 102 PRO A CA 1
ATOM 812 C C . PRO A 1 102 ? -10.550 -3.796 -11.757 1.00 79.69 102 PRO A C 1
ATOM 814 O O . PRO A 1 102 ? -9.891 -4.814 -11.538 1.00 79.69 102 PRO A O 1
ATOM 817 N N . GLU A 1 103 ? -11.885 -3.773 -11.837 1.00 63.62 103 GLU A N 1
ATOM 818 C CA . GLU A 1 103 ? -12.748 -4.971 -11.806 1.00 63.62 103 GLU A CA 1
ATOM 819 C C . GLU A 1 103 ? -12.506 -5.915 -12.992 1.00 63.62 103 GLU A C 1
ATOM 821 O O . GLU A 1 103 ? -12.252 -5.417 -14.116 1.00 63.62 103 GLU A O 1
#

Radius of gyration: 22.8 Å; chains: 1; bounding box: 42×30×72 Å

Foldseek 3Di:
DDDPDPPDDPVPPDPDPDPDPVNVVVVVVVVVVVVVVVVVQPAEEEEEDDPDPQSVVVVVVCVVVNHHYDYHDPPDDDPCVVVVHQWYWDQDPNHTDIDGDDD

Secondary structure (DSSP, 8-state):
---------GGGS-SS-TT-HHHHHHHHHHHHHHHHHHHHHHPEEEE-----HHHHHHHHHHHHTT-EEEEPPTT----TTTTTEEEEEEEETTEEEEEEPP-

Sequence (103 aa):
MSRKKKIKDPSIQPMFPIGSDAGREDREKLRARIQKIDEDASQKIFVPFSVNMEQRKAAIKLRSQGKNIVSGFPEQVPHFSELGCTLYLVEEEGEFVVRPVPE

pLDDT: mean 78.94, std 13.74, range [39.62, 93.62]